Protein AF-A0A081DGF3-F1 (afdb_monomer)

Sequence (161 aa):
MKKILIILTTALIVSCGGKAPSIDELLAQGDEKAIAAKKTELNNQKASIDETLKKIQDYQNEHGDKPINTQVSTMIVKDTLFDHYIELQGSVDTKQNITIMPEMSGLLTQVYVKEGQKVVAGQILAKIDDGGLSQQIQQMQVQEQLAKTTFERQKRLWDQT

Solvent-accessible surface area (backbone atoms only — not comparable to full-atom values): 11072 Å² total; per-residue (Å²): 131,90,77,89,83,81,90,79,89,79,88,80,90,79,88,79,84,78,83,75,78,50,71,74,58,47,65,74,69,70,49,66,67,63,52,53,52,50,52,51,52,52,50,53,50,48,53,56,49,53,54,49,52,48,55,50,49,54,50,40,69,76,74,42,82,72,80,77,82,75,88,77,89,84,80,86,87,74,95,68,93,79,86,86,82,82,93,78,91,81,85,90,77,76,95,73,86,82,86,89,72,75,96,65,93,54,54,79,71,48,72,74,65,61,92,92,62,89,81,61,94,90,60,79,52,62,44,60,42,65,85,59,50,68,60,52,52,52,53,50,51,53,51,50,52,52,50,49,54,50,49,56,52,52,49,58,57,55,78,74,110

pLDDT: mean 79.79, std 17.1, range [38.22, 97.75]

Radius of gyration: 60.21 Å; Cα contacts (8 Å, |Δi|>4): 39; chains: 1; bounding box: 150×64×115 Å

Nearest PDB structures (foldseek):
  2k7v-assembly1_B  TM=4.836E-01  e=2.065E+00  Escherichia coli K-12

Secondary structure (DSSP, 8-state):
----------------S-PPPPHHHHHHHT-HHHHHHHHHHHHHHHHHHHHHHHHHHHHHHHHSPPPP--------------------------S-------SS---EEEE---TT----TT---EEE--TTHHHHHHHHHHHHHHHHHHHHHHHHHHTT-

Foldseek 3Di:
DDDDDDDDDDDDPPPDDDDDDDLVRVVVVPDPVSNVVVVVVVVVVVVVVVVVVVVVVVVCVVPNDDPPPPDDDDDDDDDDDDDDDDDDDDDDDDPDDDDDDDPDDFAFDFAPDDPPDDDDPPDDGTDGDPPCVVVVVVVVVVVVVVVVVVVVVVVVVVVVD

Structure (mmCIF, N/CA/C/O backbone):
data_AF-A0A081DGF3-F1
#
_entry.id   AF-A0A081DGF3-F1
#
loop_
_atom_site.group_PDB
_atom_site.id
_atom_site.type_symbol
_atom_site.label_atom_id
_atom_site.label_alt_id
_atom_site.label_comp_id
_atom_site.label_asym_id
_atom_site.label_entity_id
_atom_site.label_seq_id
_atom_site.pdbx_PDB_ins_code
_atom_site.Cartn_x
_atom_site.Cartn_y
_atom_site.Cartn_z
_atom_site.occupancy
_atom_site.B_iso_or_equiv
_atom_site.auth_seq_id
_atom_site.auth_comp_id
_atom_site.auth_asym_id
_atom_site.auth_atom_id
_atom_site.pdbx_PDB_model_num
ATOM 1 N N . MET A 1 1 ? 106.893 24.696 -69.436 1.00 38.59 1 MET A N 1
ATOM 2 C CA . MET A 1 1 ? 105.998 24.888 -70.599 1.00 38.59 1 MET A CA 1
ATOM 3 C C . MET A 1 1 ? 104.597 25.134 -70.058 1.00 38.59 1 MET A C 1
ATOM 5 O O . MET A 1 1 ? 104.248 24.530 -69.052 1.00 38.59 1 MET A O 1
ATOM 9 N N . LYS A 1 2 ? 103.942 26.190 -70.551 1.00 38.38 2 LYS A N 1
ATOM 10 C CA . LYS A 1 2 ? 103.022 27.050 -69.784 1.00 38.38 2 LYS A CA 1
ATOM 11 C C . LYS A 1 2 ? 101.769 26.324 -69.275 1.00 38.38 2 LYS A C 1
ATOM 13 O O . LYS A 1 2 ? 101.153 25.542 -69.984 1.00 38.38 2 LYS A O 1
ATOM 18 N N . LYS A 1 3 ? 101.461 26.617 -68.010 1.00 40.41 3 LYS A N 1
ATOM 19 C CA . LYS A 1 3 ? 100.417 26.035 -67.171 1.00 40.41 3 LYS A CA 1
ATOM 20 C C . LYS A 1 3 ? 99.027 26.541 -67.562 1.00 40.41 3 LYS A C 1
ATOM 22 O O . LYS A 1 3 ? 98.840 27.728 -67.811 1.00 40.41 3 LYS A O 1
ATOM 27 N N . ILE A 1 4 ? 98.090 25.600 -67.527 1.00 46.28 4 ILE A N 1
ATOM 28 C CA . ILE A 1 4 ? 96.649 25.763 -67.330 1.00 46.28 4 ILE A CA 1
ATOM 29 C C . ILE A 1 4 ? 96.369 26.797 -66.232 1.00 46.28 4 ILE A C 1
ATOM 31 O O . ILE A 1 4 ? 96.948 26.720 -65.147 1.00 46.28 4 ILE A O 1
ATOM 35 N N . LEU A 1 5 ? 95.476 27.743 -66.526 1.00 43.12 5 LEU A N 1
ATOM 36 C CA . LEU A 1 5 ? 94.979 28.741 -65.584 1.00 43.12 5 LEU A CA 1
ATOM 37 C C . LEU A 1 5 ? 93.45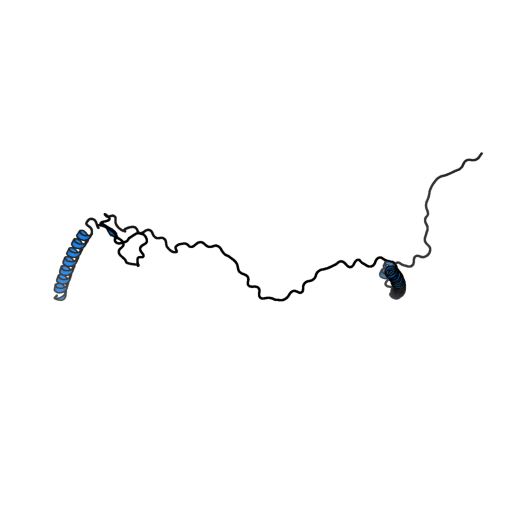2 28.618 -65.536 1.00 43.12 5 LEU A C 1
ATOM 39 O O . LEU A 1 5 ? 92.751 28.954 -66.486 1.00 43.12 5 LEU A O 1
ATOM 43 N N . ILE A 1 6 ? 92.980 28.035 -64.438 1.00 45.31 6 ILE A N 1
ATOM 44 C CA . ILE A 1 6 ? 91.581 27.955 -64.012 1.00 45.31 6 ILE A CA 1
ATOM 45 C C . ILE A 1 6 ? 91.345 29.134 -63.042 1.00 45.31 6 ILE A C 1
ATOM 47 O O . ILE A 1 6 ? 92.287 29.562 -62.372 1.00 45.31 6 ILE A O 1
ATOM 51 N N . ILE A 1 7 ? 90.065 29.496 -62.862 1.00 41.53 7 ILE A N 1
ATOM 52 C CA . ILE A 1 7 ? 89.458 30.207 -61.712 1.00 41.53 7 ILE A CA 1
ATOM 53 C C . ILE A 1 7 ? 89.522 31.752 -61.887 1.00 41.53 7 ILE A C 1
ATOM 55 O O . ILE A 1 7 ? 90.562 32.267 -62.263 1.00 41.53 7 ILE A O 1
ATOM 59 N N . LEU A 1 8 ? 88.496 32.600 -61.702 1.00 38.44 8 LEU A N 1
ATOM 60 C CA . LEU A 1 8 ? 87.334 32.637 -60.801 1.00 38.44 8 LEU A CA 1
ATOM 61 C C . LEU A 1 8 ? 86.430 33.826 -61.235 1.00 38.44 8 LEU A C 1
ATOM 63 O O . LEU A 1 8 ? 86.979 34.856 -61.606 1.00 38.44 8 LEU A O 1
ATOM 67 N N . THR A 1 9 ? 85.096 33.698 -61.119 1.00 38.22 9 THR A N 1
ATOM 68 C CA . THR A 1 9 ? 84.093 34.765 -60.813 1.00 38.22 9 THR A CA 1
ATOM 69 C C . THR A 1 9 ? 84.147 36.090 -61.604 1.00 38.22 9 THR A C 1
ATOM 71 O O . THR A 1 9 ? 85.120 36.828 -61.557 1.00 38.22 9 THR A O 1
ATOM 74 N N . THR A 1 10 ? 83.072 36.584 -62.224 1.00 40.97 10 THR A N 1
ATOM 75 C CA . THR A 1 10 ? 81.910 37.183 -61.536 1.00 40.97 10 THR A CA 1
ATOM 76 C C . THR A 1 10 ? 80.851 37.568 -62.586 1.00 40.97 10 THR A C 1
ATOM 78 O O . THR A 1 10 ? 81.204 38.036 -63.661 1.00 40.97 10 THR A O 1
ATOM 81 N N . ALA A 1 11 ? 79.579 37.346 -62.244 1.00 42.38 11 ALA A N 1
ATOM 82 C CA . ALA A 1 11 ? 78.340 37.965 -62.733 1.00 42.38 11 ALA A CA 1
ATOM 83 C C . ALA A 1 11 ? 78.357 38.815 -64.025 1.00 42.38 11 ALA A C 1
ATOM 85 O O . ALA A 1 11 ? 78.939 39.889 -64.062 1.00 42.38 11 ALA A O 1
ATOM 86 N N . LEU A 1 12 ? 77.518 38.443 -64.995 1.00 38.97 12 LEU A N 1
ATOM 87 C CA . LEU A 1 12 ? 76.253 39.154 -65.227 1.00 38.97 12 LEU A CA 1
ATOM 88 C C . LEU A 1 12 ? 75.355 38.280 -66.112 1.00 38.97 12 LEU A C 1
ATOM 90 O O . LEU A 1 12 ? 75.564 38.127 -67.313 1.00 38.97 12 LEU A O 1
ATOM 94 N N . ILE A 1 13 ? 74.340 37.688 -65.489 1.00 44.91 13 ILE A N 1
ATOM 95 C CA . ILE A 1 13 ? 73.197 37.117 -66.191 1.00 44.91 13 ILE A CA 1
ATOM 96 C C . ILE A 1 13 ? 72.365 38.318 -66.649 1.00 44.91 13 ILE A C 1
ATOM 98 O O . ILE A 1 13 ? 71.625 38.894 -65.858 1.00 44.91 13 ILE A O 1
ATOM 102 N N . VAL A 1 14 ? 72.494 38.709 -67.915 1.00 46.75 14 VAL A N 1
ATOM 103 C CA . VAL A 1 14 ? 71.489 39.536 -68.599 1.00 46.75 14 VAL A CA 1
ATOM 104 C C . VAL A 1 14 ? 70.852 38.665 -69.669 1.00 46.75 14 VAL A C 1
ATOM 106 O O . VAL A 1 14 ? 71.134 38.763 -70.856 1.00 46.75 14 VAL A O 1
ATOM 109 N N . SER A 1 15 ? 69.990 37.762 -69.208 1.00 42.06 15 SER A N 1
ATOM 110 C CA . SER A 1 15 ? 68.906 37.233 -70.026 1.00 42.06 15 SER A CA 1
ATOM 111 C C . SER A 1 15 ? 67.745 38.218 -69.916 1.00 42.06 15 SER A C 1
ATOM 113 O O . SER A 1 15 ? 66.933 38.131 -68.994 1.00 42.06 15 SER A O 1
ATOM 115 N N . CYS A 1 16 ? 67.677 39.175 -70.837 1.00 45.06 16 CYS A N 1
ATOM 116 C CA . CYS A 1 16 ? 66.473 39.964 -71.067 1.00 45.06 16 CYS A CA 1
ATOM 117 C C . CYS A 1 16 ? 66.366 40.269 -72.562 1.00 45.06 16 CYS A C 1
ATOM 119 O O . CYS A 1 16 ? 67.122 41.071 -73.098 1.00 45.06 16 CYS A O 1
ATOM 121 N N . GLY A 1 17 ? 65.437 39.593 -73.231 1.00 38.72 17 GLY A N 1
ATOM 122 C CA . GLY A 1 17 ? 65.077 39.845 -74.620 1.00 38.72 17 GLY A CA 1
ATOM 123 C C . GLY A 1 17 ? 63.568 39.718 -74.768 1.00 38.72 17 GLY A C 1
ATOM 124 O O . GLY A 1 17 ? 63.090 38.691 -75.228 1.00 38.72 17 GLY A O 1
ATOM 125 N N . GLY A 1 18 ? 62.841 40.738 -74.299 1.00 44.94 18 GLY A N 1
ATOM 126 C CA . GLY A 1 18 ? 61.406 40.931 -74.541 1.00 44.94 18 GLY A CA 1
ATOM 127 C C . GLY A 1 18 ? 60.472 40.012 -73.751 1.00 44.94 18 GLY A C 1
ATOM 128 O O . GLY A 1 18 ? 59.834 39.137 -74.327 1.00 44.94 18 GLY A O 1
ATOM 129 N N . LYS A 1 19 ? 60.335 40.231 -72.435 1.00 45.56 19 LYS A N 1
ATOM 130 C CA . LYS A 1 19 ? 59.202 39.664 -71.687 1.00 45.56 19 LYS A CA 1
ATOM 131 C C . LYS A 1 19 ? 57.921 40.368 -72.140 1.00 45.56 19 LYS A C 1
ATOM 133 O O . LYS A 1 19 ? 57.784 41.572 -71.947 1.00 45.56 19 LYS A O 1
ATOM 138 N N . ALA A 1 20 ? 57.005 39.613 -72.745 1.00 53.06 20 ALA A N 1
ATOM 139 C CA . ALA A 1 20 ? 55.611 40.022 -72.859 1.00 53.06 20 ALA A CA 1
ATOM 140 C C . ALA A 1 20 ? 55.068 40.289 -71.441 1.00 53.06 20 ALA A C 1
ATOM 142 O O . ALA A 1 20 ? 55.396 39.511 -70.537 1.00 53.06 20 ALA A O 1
ATOM 143 N N . PRO A 1 21 ? 54.294 41.366 -71.232 1.00 58.28 21 PRO A N 1
ATOM 144 C CA . PRO A 1 21 ? 53.848 41.762 -69.901 1.00 58.28 21 PRO A CA 1
ATOM 145 C C . PRO A 1 21 ? 53.050 40.621 -69.261 1.00 58.28 21 PRO A C 1
ATOM 147 O O . PRO A 1 21 ? 52.224 39.973 -69.920 1.00 58.28 21 PRO A O 1
ATOM 150 N N . SER A 1 22 ? 53.346 40.321 -67.996 1.00 62.06 22 SER A N 1
ATOM 151 C CA . SER A 1 22 ? 52.596 39.312 -67.248 1.00 62.06 22 SER A CA 1
ATOM 152 C C . SER A 1 22 ? 51.154 39.796 -67.053 1.0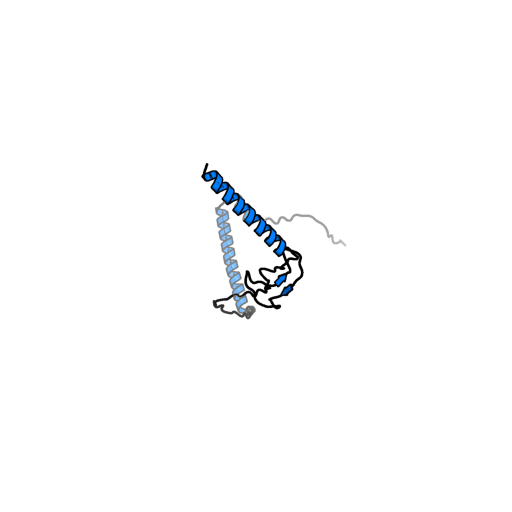0 62.06 22 SER A C 1
ATOM 154 O O . SER A 1 22 ? 50.878 40.995 -67.066 1.00 62.06 22 SER A O 1
ATOM 156 N N . ILE A 1 23 ? 50.203 38.867 -66.897 1.00 60.56 23 ILE A N 1
ATOM 157 C CA . ILE A 1 23 ? 48.783 39.213 -66.692 1.00 60.56 23 ILE A CA 1
ATOM 158 C C . ILE A 1 23 ? 48.629 40.172 -65.497 1.00 60.56 23 ILE A C 1
ATOM 160 O O . ILE A 1 23 ? 47.817 41.091 -65.556 1.00 60.56 23 ILE A O 1
ATOM 164 N N . ASP A 1 24 ? 49.472 40.014 -64.475 1.00 65.62 24 ASP A N 1
ATOM 165 C CA . ASP A 1 24 ? 49.501 40.859 -63.280 1.00 65.62 24 ASP A CA 1
ATOM 166 C C . ASP A 1 24 ? 49.947 42.309 -63.573 1.00 65.62 24 ASP A C 1
ATOM 168 O O . ASP A 1 24 ? 49.441 43.241 -62.950 1.00 65.62 24 ASP A O 1
ATOM 172 N N . GLU A 1 25 ? 50.825 42.533 -64.561 1.00 62.44 25 GLU A N 1
ATOM 173 C CA . GLU A 1 25 ? 51.231 43.876 -65.020 1.00 62.44 25 GLU A CA 1
ATOM 174 C C . GLU A 1 25 ? 50.169 44.522 -65.930 1.00 62.44 25 GLU A C 1
ATOM 176 O O . GLU A 1 25 ? 49.902 45.720 -65.821 1.00 62.44 25 GLU A O 1
ATOM 181 N N . LEU A 1 26 ? 49.506 43.730 -66.785 1.00 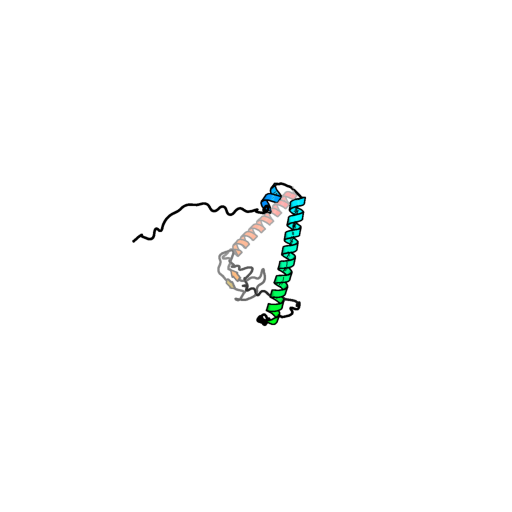60.72 26 LEU A N 1
ATOM 182 C CA . LEU A 1 26 ? 48.436 44.205 -67.677 1.00 60.72 26 LEU A CA 1
ATOM 183 C C . LEU A 1 26 ? 47.154 44.591 -66.923 1.00 60.72 26 LEU A C 1
ATOM 185 O O . LEU A 1 26 ? 46.473 45.540 -67.312 1.00 60.72 26 LEU A O 1
ATOM 189 N N . LEU A 1 27 ? 46.834 43.886 -65.835 1.00 60.06 27 LEU A N 1
ATOM 190 C CA . LEU A 1 27 ? 45.686 44.194 -64.976 1.00 60.06 27 LEU A CA 1
ATOM 191 C C . LEU A 1 27 ? 45.901 45.465 -64.135 1.00 60.06 27 LEU A C 1
ATOM 193 O O . LEU A 1 27 ? 44.929 46.153 -63.831 1.00 60.06 27 LEU A O 1
ATOM 197 N N . ALA A 1 28 ? 47.150 45.813 -63.802 1.00 65.81 28 ALA A N 1
ATOM 198 C CA . ALA A 1 28 ? 47.487 47.021 -63.041 1.00 65.81 28 ALA A CA 1
ATOM 199 C C . ALA A 1 28 ? 47.479 48.313 -63.888 1.00 65.81 28 ALA A C 1
ATOM 201 O O . ALA A 1 28 ? 47.245 49.394 -63.350 1.00 65.81 28 ALA A O 1
ATOM 202 N N . GLN A 1 29 ? 47.716 48.215 -65.204 1.00 63.72 29 GLN A N 1
ATOM 203 C CA . GLN A 1 29 ? 47.721 49.356 -66.136 1.00 63.72 29 GLN A CA 1
ATOM 204 C C . GLN A 1 29 ? 46.337 49.722 -66.704 1.00 63.72 29 GLN A C 1
ATOM 206 O O . GLN A 1 29 ? 46.182 50.813 -67.248 1.00 63.72 29 GLN A O 1
ATOM 211 N N . GLY A 1 30 ? 45.332 48.849 -66.572 1.00 60.94 30 GLY A N 1
ATOM 212 C CA . GLY A 1 30 ? 43.947 49.143 -66.965 1.00 60.94 30 GLY A CA 1
ATOM 213 C C . GLY A 1 30 ? 43.697 49.273 -68.476 1.00 60.94 30 GLY A C 1
ATOM 214 O O . GLY A 1 30 ? 42.707 49.884 -68.870 1.00 60.94 30 GLY A O 1
ATOM 215 N N . ASP A 1 31 ? 44.564 48.716 -69.331 1.00 67.50 31 ASP A N 1
ATOM 216 C CA . ASP A 1 31 ? 44.382 48.740 -70.790 1.00 67.50 31 ASP A CA 1
ATOM 217 C C . ASP A 1 31 ? 43.566 47.520 -71.271 1.00 67.50 31 ASP A C 1
ATOM 219 O O . ASP A 1 31 ? 44.081 46.412 -71.464 1.00 67.50 31 ASP A O 1
ATOM 223 N N . GLU A 1 32 ? 42.257 47.717 -71.461 1.00 70.06 32 GLU A N 1
ATOM 224 C CA . GLU A 1 32 ? 41.297 46.662 -71.824 1.00 70.06 32 GLU A CA 1
ATOM 225 C C . GLU A 1 32 ? 41.638 45.932 -73.136 1.00 70.06 32 GLU A C 1
ATOM 227 O O . GLU A 1 32 ? 41.340 44.739 -73.283 1.00 70.06 32 GLU A O 1
ATOM 232 N N . LYS A 1 33 ? 42.291 46.606 -74.095 1.00 74.31 33 LYS A N 1
ATOM 233 C CA . LYS A 1 33 ? 42.613 46.004 -75.402 1.00 74.31 33 LYS A CA 1
ATOM 234 C C . LYS A 1 33 ? 43.737 44.976 -75.297 1.00 74.31 33 LYS A C 1
ATOM 236 O O . LYS A 1 33 ? 43.657 43.917 -75.925 1.00 74.31 33 LYS A O 1
ATOM 241 N N . ALA A 1 34 ? 44.752 45.252 -74.481 1.00 72.44 34 ALA A N 1
ATOM 242 C CA . ALA A 1 34 ? 45.862 44.330 -74.253 1.00 72.44 34 ALA A CA 1
ATOM 243 C C . ALA A 1 34 ? 45.407 43.071 -73.487 1.00 72.44 34 ALA A C 1
ATOM 245 O O . ALA A 1 34 ? 45.815 41.954 -73.820 1.00 72.44 34 ALA A O 1
ATOM 246 N N . ILE A 1 35 ? 44.487 43.227 -72.528 1.00 73.69 35 ILE A N 1
ATOM 247 C CA . ILE A 1 35 ? 43.898 42.114 -71.765 1.00 73.69 35 ILE A CA 1
ATOM 248 C C . ILE A 1 35 ? 43.036 41.222 -72.670 1.00 73.69 35 ILE A C 1
ATOM 250 O O . ILE A 1 35 ? 43.143 39.994 -72.611 1.00 73.69 35 ILE A O 1
ATOM 254 N N . ALA A 1 36 ? 42.212 41.808 -73.545 1.00 77.62 36 ALA A N 1
ATOM 255 C CA . ALA A 1 36 ? 41.390 41.047 -74.487 1.00 77.62 36 ALA A CA 1
ATOM 256 C C . ALA A 1 36 ? 42.240 40.240 -75.490 1.00 77.62 36 ALA A C 1
ATOM 258 O O . ALA A 1 36 ? 41.931 39.075 -75.771 1.00 77.62 36 ALA A O 1
ATOM 259 N N . ALA A 1 37 ? 43.342 40.821 -75.979 1.00 80.94 37 ALA A N 1
ATOM 260 C CA . ALA A 1 37 ? 44.292 40.126 -76.846 1.00 80.94 37 ALA A CA 1
ATOM 261 C C . ALA A 1 37 ? 44.953 38.940 -76.120 1.00 80.94 37 ALA A C 1
ATOM 263 O O . ALA A 1 37 ? 44.952 37.824 -76.646 1.00 80.94 37 ALA A O 1
ATOM 264 N N . LYS A 1 38 ? 45.419 39.137 -74.876 1.00 80.62 38 LYS A N 1
ATOM 265 C CA . LYS A 1 38 ? 46.044 38.063 -74.088 1.00 80.62 38 LYS A CA 1
ATOM 266 C C . LYS A 1 38 ? 45.056 36.968 -73.683 1.00 80.62 38 LYS A C 1
ATOM 268 O O . LYS A 1 38 ? 45.394 35.789 -73.739 1.00 80.62 38 LYS A O 1
ATOM 273 N N . LYS A 1 39 ? 43.812 37.325 -73.348 1.00 82.19 39 LYS A N 1
ATOM 274 C CA . LYS A 1 39 ? 42.722 36.365 -73.094 1.00 82.19 39 LYS A CA 1
ATOM 275 C C . LYS A 1 39 ? 42.449 35.490 -74.318 1.00 82.19 39 LYS A C 1
ATOM 277 O O . LYS A 1 39 ? 42.262 34.285 -74.177 1.00 82.19 39 LYS A O 1
ATOM 282 N N . THR A 1 40 ? 42.440 36.085 -75.508 1.00 83.44 40 THR A N 1
ATOM 283 C CA . THR A 1 40 ? 42.237 35.348 -76.764 1.00 83.44 40 THR A CA 1
ATOM 284 C C . THR A 1 40 ? 43.405 34.400 -77.037 1.00 83.44 40 THR A C 1
ATOM 286 O O . THR A 1 40 ? 43.182 33.238 -77.368 1.00 83.44 40 THR A O 1
ATOM 289 N N . GLU A 1 41 ? 44.643 34.845 -76.809 1.00 85.50 41 GLU A N 1
ATOM 290 C CA . GLU A 1 41 ? 45.839 34.000 -76.917 1.00 85.50 41 GLU A CA 1
ATOM 291 C C . GLU A 1 41 ? 45.792 32.804 -75.948 1.00 85.50 41 GLU A C 1
ATOM 293 O O . GLU A 1 41 ? 46.011 31.668 -76.362 1.00 85.50 41 GLU A O 1
ATOM 298 N N . LEU A 1 42 ? 45.437 33.033 -74.679 1.00 83.06 42 LEU A N 1
ATOM 299 C CA . LEU A 1 42 ? 45.327 31.974 -73.669 1.00 83.06 42 LEU A CA 1
ATOM 300 C C . LEU A 1 42 ? 44.180 31.002 -73.956 1.00 83.06 42 LEU A C 1
ATOM 302 O O . LEU A 1 42 ? 44.324 29.806 -73.721 1.00 83.06 42 LEU A O 1
ATOM 306 N N . ASN A 1 43 ? 43.061 31.485 -74.498 1.00 86.31 43 ASN A N 1
ATOM 307 C CA . ASN A 1 43 ? 41.971 30.615 -74.937 1.00 86.31 43 ASN A CA 1
ATOM 308 C C . ASN A 1 43 ? 42.394 29.734 -76.118 1.00 86.31 43 ASN A C 1
ATOM 310 O O . ASN A 1 43 ? 42.066 28.550 -76.134 1.00 86.31 43 ASN A O 1
ATOM 314 N N . ASN A 1 44 ? 43.164 30.274 -77.065 1.00 88.31 44 ASN A N 1
ATOM 315 C CA . ASN A 1 44 ? 43.712 29.488 -78.172 1.00 88.31 44 ASN A CA 1
ATOM 316 C C . ASN A 1 44 ? 44.723 28.443 -77.669 1.00 88.31 44 ASN A C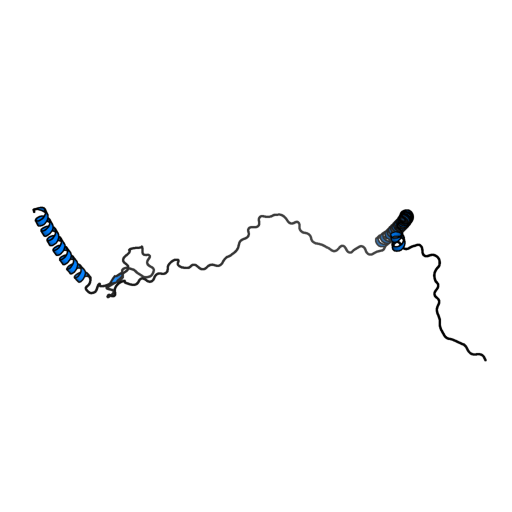 1
ATOM 318 O O . ASN A 1 44 ? 44.687 27.292 -78.103 1.00 88.31 44 ASN A O 1
ATOM 322 N N . GLN A 1 45 ? 45.578 28.808 -76.706 1.00 87.69 45 GLN A N 1
ATOM 323 C CA . GLN A 1 45 ? 46.484 27.859 -76.051 1.00 87.69 45 GLN A CA 1
ATOM 324 C C . GLN A 1 45 ? 45.707 26.767 -75.310 1.00 87.69 45 GLN A C 1
ATOM 326 O O . GLN A 1 45 ? 46.015 25.589 -75.477 1.00 87.69 45 GLN A O 1
ATOM 331 N N . LYS A 1 46 ? 44.654 27.127 -74.569 1.00 88.44 46 LYS A N 1
ATOM 332 C CA . LYS A 1 46 ? 43.774 26.168 -73.895 1.00 88.44 46 LYS A CA 1
ATOM 333 C C . LYS A 1 46 ? 43.136 25.192 -74.885 1.00 88.44 46 LYS A C 1
ATOM 335 O O . LYS A 1 46 ? 43.216 23.993 -74.658 1.00 88.44 46 LYS A O 1
ATOM 340 N N . ALA A 1 47 ? 42.601 25.684 -76.002 1.00 88.44 47 ALA A N 1
ATOM 341 C CA . ALA A 1 47 ? 42.032 24.827 -77.041 1.00 88.44 47 ALA A CA 1
ATOM 342 C C . ALA A 1 47 ? 43.067 23.827 -77.594 1.00 88.44 47 ALA A C 1
ATOM 344 O O . ALA A 1 47 ? 42.768 22.645 -77.738 1.00 88.44 47 ALA A O 1
ATOM 345 N N . SER A 1 48 ? 44.310 24.269 -77.824 1.00 85.31 48 SER A N 1
ATOM 346 C CA . SER A 1 48 ? 45.387 23.381 -78.292 1.00 85.31 48 SER A CA 1
ATOM 347 C C . SER A 1 48 ? 45.825 22.345 -77.243 1.00 85.31 48 SER A C 1
ATOM 349 O O . SER A 1 48 ? 46.157 21.206 -77.582 1.00 85.31 48 SER A O 1
ATOM 351 N N . ILE A 1 49 ? 45.795 22.717 -75.959 1.00 87.69 49 ILE A N 1
ATOM 352 C CA . ILE A 1 49 ? 46.094 21.817 -74.840 1.00 87.69 49 ILE A CA 1
ATOM 353 C C . ILE A 1 49 ? 44.978 20.780 -74.704 1.00 87.69 49 ILE A C 1
ATOM 355 O O . ILE A 1 49 ? 45.281 19.599 -74.571 1.00 87.69 49 ILE A O 1
ATOM 359 N N . ASP A 1 50 ? 43.713 21.190 -74.812 1.00 91.12 50 ASP A N 1
ATOM 360 C CA . ASP A 1 50 ? 42.558 20.291 -74.751 1.00 91.12 50 ASP A CA 1
ATOM 361 C C . ASP A 1 50 ? 42.574 19.281 -75.914 1.00 91.12 50 ASP A C 1
ATOM 363 O O . ASP A 1 50 ? 42.349 18.088 -75.700 1.00 91.12 50 ASP A O 1
ATOM 367 N N . GLU A 1 51 ? 42.934 19.707 -77.132 1.00 92.19 51 GLU A N 1
ATOM 368 C CA . GLU A 1 51 ? 43.147 18.782 -78.256 1.00 92.19 51 GLU A CA 1
ATOM 369 C C . GLU A 1 51 ? 44.290 17.791 -77.997 1.00 92.19 51 GLU A C 1
ATOM 371 O O . GLU A 1 51 ? 44.200 16.615 -78.360 1.00 92.19 51 GLU A O 1
ATOM 376 N N . THR A 1 52 ? 45.369 18.249 -77.360 1.00 88.75 52 THR A N 1
ATOM 377 C CA . THR A 1 52 ? 46.514 17.395 -77.017 1.00 88.75 52 THR A CA 1
ATOM 378 C C . THR A 1 52 ? 46.145 16.392 -75.924 1.00 88.75 52 THR A C 1
ATOM 380 O O . THR A 1 52 ? 46.472 15.212 -76.042 1.00 88.75 52 THR A O 1
ATOM 383 N N . LEU A 1 53 ? 45.404 16.823 -74.900 1.00 87.12 53 LEU A N 1
ATOM 384 C CA . LEU A 1 53 ? 44.874 15.951 -73.851 1.00 87.12 53 LEU A CA 1
ATOM 385 C C . LEU A 1 53 ? 43.928 14.901 -74.424 1.00 87.12 53 LEU A C 1
ATOM 387 O O . LEU A 1 53 ? 44.015 13.740 -74.030 1.00 87.12 53 LEU A O 1
ATOM 391 N N . LYS A 1 54 ? 43.089 15.275 -75.395 1.00 90.50 54 LYS A N 1
ATOM 392 C CA . LYS A 1 54 ? 42.207 14.330 -76.080 1.00 90.50 54 LYS A CA 1
ATOM 393 C C . LYS A 1 54 ? 42.998 13.253 -76.826 1.00 90.50 54 LYS A C 1
ATOM 395 O O . LYS A 1 54 ? 42.715 12.077 -76.651 1.00 90.50 54 LYS A O 1
ATOM 400 N N . LYS A 1 55 ? 44.051 13.621 -77.567 1.00 88.5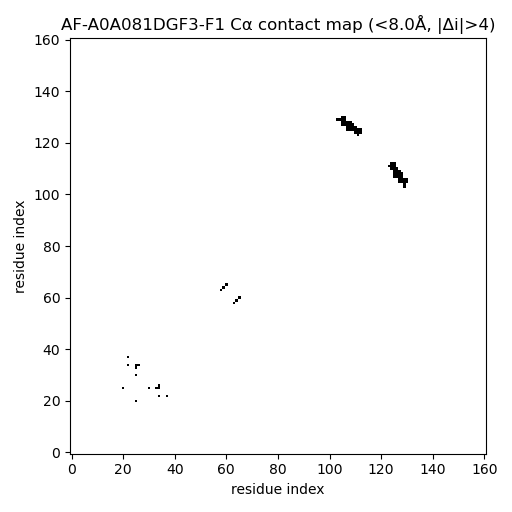6 55 LYS A N 1
ATOM 401 C CA . LYS A 1 55 ? 44.939 12.643 -78.231 1.00 88.56 55 LYS A CA 1
ATOM 402 C C . LYS A 1 55 ? 45.622 11.701 -77.236 1.00 88.56 55 LYS A C 1
ATOM 404 O O . LYS A 1 55 ? 45.771 10.517 -77.523 1.00 88.56 55 LYS A O 1
ATOM 409 N N . ILE A 1 56 ? 46.030 12.217 -76.074 1.00 84.94 56 ILE A N 1
ATOM 410 C CA . ILE A 1 56 ? 46.621 11.405 -75.000 1.00 84.94 56 ILE A CA 1
ATOM 411 C C . ILE A 1 56 ? 45.576 10.450 -74.412 1.00 84.94 56 ILE A C 1
ATOM 413 O O . ILE A 1 56 ? 45.881 9.276 -74.233 1.00 84.94 56 ILE A O 1
ATOM 417 N N . GLN A 1 57 ? 44.354 10.922 -74.155 1.00 83.19 57 GLN A N 1
ATOM 418 C CA . GLN A 1 57 ? 43.250 10.092 -73.664 1.00 83.19 57 GLN A CA 1
ATOM 419 C C . GLN A 1 57 ? 42.858 9.009 -74.669 1.00 83.19 57 GLN A C 1
ATOM 421 O O . GLN A 1 57 ? 42.689 7.860 -74.276 1.00 83.19 57 GLN A O 1
ATOM 426 N N . ASP A 1 58 ? 42.767 9.338 -75.956 1.00 83.56 58 ASP A N 1
ATOM 427 C CA . ASP A 1 58 ? 42.462 8.373 -77.014 1.00 83.56 58 ASP A CA 1
ATOM 428 C C . ASP A 1 58 ? 43.563 7.296 -77.096 1.00 83.56 58 ASP A C 1
ATOM 430 O O . ASP A 1 58 ? 43.258 6.104 -77.071 1.00 83.56 58 ASP A O 1
ATOM 434 N N . TYR A 1 59 ? 44.845 7.689 -77.050 1.00 81.69 59 TYR A N 1
ATOM 435 C CA . TYR A 1 59 ? 45.964 6.738 -76.990 1.00 81.69 59 TYR A CA 1
ATOM 436 C C . TYR A 1 59 ? 45.934 5.870 -75.721 1.00 81.69 59 TYR A C 1
ATOM 438 O O . TYR A 1 59 ? 46.162 4.662 -75.790 1.00 81.69 59 TYR A O 1
ATOM 446 N N . GLN A 1 60 ? 45.624 6.457 -74.560 1.00 78.88 60 GLN A N 1
ATOM 447 C CA . GLN A 1 60 ? 45.483 5.734 -73.292 1.00 78.88 60 GLN A CA 1
ATOM 448 C C . GLN A 1 60 ? 44.272 4.794 -73.276 1.00 78.88 60 GLN A C 1
ATOM 450 O O . GLN A 1 60 ? 44.337 3.754 -72.635 1.00 78.88 60 GLN A O 1
ATOM 455 N N . ASN A 1 61 ? 43.189 5.101 -73.986 1.00 70.88 61 ASN A N 1
ATOM 456 C CA . ASN A 1 61 ? 42.043 4.199 -74.109 1.00 70.88 61 ASN A CA 1
ATOM 457 C C . ASN A 1 61 ? 42.349 2.996 -75.019 1.00 70.88 61 ASN A C 1
ATOM 459 O O . ASN A 1 61 ? 41.792 1.917 -74.811 1.00 70.88 61 ASN A O 1
ATOM 463 N N . GLU A 1 62 ? 43.228 3.170 -76.011 1.00 72.19 62 GLU A N 1
ATOM 464 C CA . GLU A 1 62 ? 43.665 2.097 -76.914 1.00 72.19 62 GLU A CA 1
ATOM 465 C C . GLU A 1 62 ? 44.812 1.241 -76.341 1.00 72.19 62 GLU A C 1
ATOM 467 O O . GLU A 1 62 ? 44.861 0.043 -76.619 1.00 72.19 62 GLU A O 1
ATOM 472 N N . HIS A 1 63 ? 45.715 1.824 -75.538 1.00 70.19 63 HIS A N 1
ATOM 473 C CA . HIS A 1 63 ? 46.950 1.171 -75.059 1.00 70.19 63 HIS A CA 1
ATOM 474 C C . HIS A 1 63 ? 47.102 1.102 -73.530 1.00 70.19 63 HIS A C 1
ATOM 476 O O . HIS A 1 63 ? 48.045 0.484 -73.037 1.00 70.19 63 HIS A O 1
ATOM 482 N N . GLY A 1 64 ? 46.232 1.761 -72.768 1.00 62.62 64 GLY A N 1
ATOM 483 C CA . GLY A 1 64 ? 46.243 1.743 -71.308 1.00 62.62 64 GLY A CA 1
ATOM 484 C C . GLY A 1 64 ? 45.399 0.605 -70.742 1.00 62.62 64 GLY A C 1
ATOM 485 O O . GLY A 1 64 ? 44.404 0.185 -71.334 1.00 62.62 64 GLY A O 1
ATOM 486 N N . ASP A 1 65 ? 45.787 0.115 -69.565 1.00 64.12 65 ASP A N 1
ATOM 487 C CA . ASP A 1 65 ? 44.977 -0.829 -68.800 1.00 64.12 65 ASP A CA 1
ATOM 488 C C . ASP A 1 65 ? 43.598 -0.214 -68.525 1.00 64.12 65 ASP A C 1
ATOM 490 O O . ASP A 1 65 ? 43.477 0.818 -67.858 1.00 64.12 65 ASP A O 1
ATOM 494 N N . LYS A 1 66 ? 42.541 -0.850 -69.050 1.00 63.47 66 LYS A N 1
ATOM 495 C CA . LYS A 1 66 ? 41.150 -0.489 -68.742 1.00 63.47 66 LYS A CA 1
ATOM 496 C C . LYS A 1 66 ? 40.982 -0.414 -67.219 1.00 63.47 66 LYS A C 1
ATOM 498 O O . LYS A 1 66 ? 41.449 -1.326 -66.532 1.00 63.47 66 LYS A O 1
ATOM 503 N N . PRO A 1 67 ? 40.290 0.609 -66.679 1.00 62.19 67 PRO A N 1
ATOM 504 C CA . PRO A 1 67 ? 40.048 0.688 -65.246 1.00 62.19 67 PRO A CA 1
ATOM 505 C C . PRO A 1 67 ? 39.378 -0.609 -64.784 1.00 62.19 67 PRO A C 1
ATOM 507 O O . PRO A 1 67 ? 38.367 -1.035 -65.343 1.00 62.19 67 PRO A O 1
ATOM 510 N N . ILE A 1 68 ? 39.998 -1.263 -63.802 1.00 64.00 68 ILE A N 1
ATOM 511 C CA . ILE A 1 68 ? 39.521 -2.510 -63.208 1.00 64.00 68 ILE A CA 1
ATOM 512 C C . ILE A 1 68 ? 38.083 -2.264 -62.743 1.00 64.00 68 ILE A C 1
ATOM 514 O O . ILE A 1 68 ? 37.839 -1.396 -61.907 1.00 64.00 68 ILE A O 1
ATOM 518 N N . ASN A 1 69 ? 37.125 -2.999 -63.310 1.00 65.75 69 ASN A N 1
ATOM 519 C CA . ASN A 1 69 ? 35.727 -2.930 -62.898 1.00 65.75 69 ASN A CA 1
ATOM 520 C C . ASN A 1 69 ? 35.617 -3.475 -61.468 1.00 65.75 69 ASN A C 1
ATOM 522 O O . ASN A 1 69 ? 35.461 -4.681 -61.269 1.00 65.75 69 ASN A O 1
ATOM 526 N N . THR A 1 70 ? 35.746 -2.605 -60.467 1.00 71.75 70 THR A N 1
ATOM 527 C CA . THR A 1 70 ? 35.575 -2.976 -59.061 1.00 71.75 70 THR A CA 1
ATOM 528 C C . THR A 1 70 ? 34.151 -3.470 -58.861 1.00 71.75 70 THR A C 1
ATOM 530 O O . THR A 1 70 ? 33.186 -2.736 -59.080 1.00 71.75 70 THR A O 1
ATOM 533 N N . GLN A 1 71 ? 34.013 -4.730 -58.461 1.00 73.94 71 GLN A N 1
ATOM 534 C CA . GLN A 1 71 ? 32.712 -5.324 -58.210 1.00 73.94 71 GLN A CA 1
ATOM 535 C C . GLN A 1 71 ? 32.065 -4.649 -56.998 1.00 73.94 71 GLN A C 1
ATOM 537 O O . GLN A 1 71 ? 32.595 -4.694 -55.890 1.00 73.94 71 GLN A O 1
ATOM 542 N N . VAL A 1 72 ? 30.903 -4.038 -57.217 1.00 81.31 72 VAL A N 1
ATOM 543 C CA . VAL A 1 72 ? 30.086 -3.432 -56.165 1.00 81.31 72 VAL A CA 1
ATOM 544 C C . VAL A 1 72 ? 28.759 -4.169 -56.065 1.00 81.31 72 VAL A C 1
ATOM 546 O O . VAL A 1 72 ? 28.168 -4.550 -57.075 1.00 81.31 72 VAL A O 1
ATOM 549 N N . SER A 1 73 ? 28.301 -4.388 -54.836 1.00 82.88 73 SER A N 1
ATOM 550 C CA . SER A 1 73 ? 26.993 -4.974 -54.554 1.00 82.88 73 SER A CA 1
ATOM 551 C C . SER A 1 73 ? 26.046 -3.863 -54.125 1.00 82.88 73 SER A C 1
ATOM 553 O O . SER A 1 73 ? 26.373 -3.083 -53.229 1.00 82.88 73 SER A O 1
ATOM 555 N N . THR A 1 74 ? 24.891 -3.772 -54.774 1.00 87.12 74 THR A N 1
ATOM 556 C CA . THR A 1 74 ? 23.844 -2.807 -54.436 1.00 87.12 74 THR A CA 1
ATOM 557 C C . THR A 1 74 ? 22.580 -3.550 -54.028 1.00 87.12 74 THR A C 1
ATOM 559 O O . THR A 1 74 ? 22.299 -4.649 -54.506 1.00 87.12 74 THR A O 1
ATOM 562 N N . MET A 1 75 ? 21.802 -2.947 -53.129 1.00 88.94 75 MET A N 1
ATOM 563 C CA . MET A 1 75 ? 20.469 -3.429 -52.786 1.00 88.94 75 MET A CA 1
ATOM 564 C C . MET A 1 75 ? 19.455 -2.303 -52.947 1.00 88.94 75 MET A C 1
ATOM 566 O O . MET A 1 75 ? 19.730 -1.151 -52.613 1.00 88.94 75 MET A O 1
ATOM 570 N N . ILE A 1 76 ? 18.275 -2.647 -53.455 1.00 86.62 76 ILE A N 1
ATOM 571 C CA . ILE A 1 76 ? 17.157 -1.713 -53.572 1.00 86.62 76 ILE A CA 1
ATOM 572 C C . ILE A 1 76 ? 1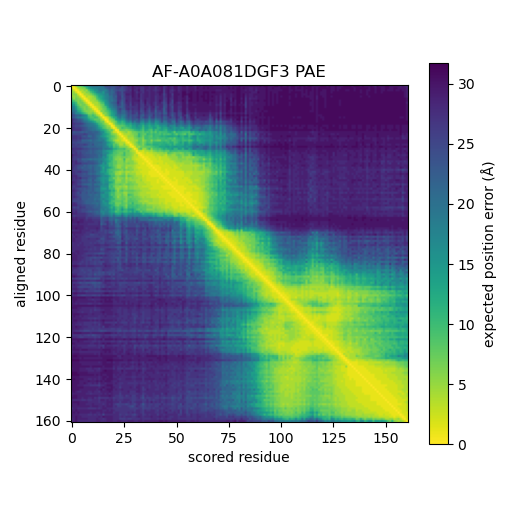6.405 -1.727 -52.240 1.00 86.62 76 ILE A C 1
ATOM 574 O O . ILE A 1 76 ? 15.823 -2.745 -51.865 1.00 86.62 76 ILE A O 1
ATOM 578 N N . VAL A 1 77 ? 16.428 -0.600 -51.530 1.00 89.50 77 VAL A N 1
ATOM 579 C CA . VAL A 1 77 ? 15.677 -0.407 -50.283 1.00 89.50 77 VAL A CA 1
ATOM 580 C C . VAL A 1 77 ? 14.198 -0.215 -50.618 1.00 89.50 77 VAL A C 1
ATOM 582 O O . VAL A 1 77 ? 13.856 0.563 -51.509 1.00 89.50 77 VAL A O 1
ATOM 585 N N . LYS A 1 78 ? 13.320 -0.935 -49.917 1.00 88.69 78 LYS A N 1
ATOM 586 C CA . LYS A 1 78 ? 11.864 -0.770 -49.998 1.00 88.69 78 LYS A CA 1
ATOM 587 C C . LYS A 1 78 ? 11.359 -0.247 -48.664 1.00 88.69 78 LYS A C 1
ATOM 589 O O . LYS A 1 78 ? 11.835 -0.693 -47.626 1.00 88.69 78 LYS A O 1
ATOM 594 N N . ASP A 1 79 ? 10.407 0.676 -48.719 1.00 87.38 79 ASP A N 1
ATOM 595 C CA . ASP A 1 79 ? 9.756 1.195 -47.523 1.00 87.38 79 ASP A CA 1
ATOM 596 C C . ASP A 1 79 ? 8.867 0.115 -46.891 1.00 87.38 79 ASP A C 1
ATOM 598 O O . ASP A 1 79 ? 8.139 -0.601 -47.588 1.00 87.38 79 ASP A O 1
ATOM 602 N N . THR A 1 80 ? 8.964 -0.023 -45.574 1.00 88.44 80 THR A N 1
ATOM 603 C CA . THR A 1 80 ? 8.195 -0.977 -44.776 1.00 88.44 80 THR A CA 1
ATOM 604 C C . THR A 1 80 ? 7.854 -0.335 -43.443 1.00 88.44 80 THR A C 1
ATOM 606 O O . THR A 1 80 ? 8.701 0.328 -42.847 1.00 88.44 80 THR A O 1
ATOM 609 N N . LEU A 1 81 ? 6.644 -0.591 -42.942 1.00 86.75 81 LEU A N 1
ATOM 610 C CA . LEU A 1 81 ? 6.252 -0.203 -41.589 1.00 86.75 81 LEU A CA 1
ATOM 611 C C . LEU A 1 81 ? 7.232 -0.801 -40.573 1.00 86.75 81 LEU A C 1
ATOM 613 O O . LEU A 1 81 ? 7.446 -2.013 -40.539 1.00 86.75 81 LEU A O 1
ATOM 617 N N . PHE A 1 82 ? 7.843 0.076 -39.781 1.00 88.25 82 PHE A N 1
ATOM 618 C CA . PHE A 1 82 ? 8.781 -0.281 -38.729 1.00 88.25 82 PHE A CA 1
ATOM 619 C C . PHE A 1 82 ? 8.136 -0.011 -37.372 1.00 88.25 82 PHE A C 1
ATOM 621 O O . PHE A 1 82 ? 8.040 1.138 -36.938 1.00 88.25 82 PHE A O 1
ATOM 628 N N . ASP A 1 83 ? 7.705 -1.081 -36.708 1.00 87.00 83 ASP A N 1
ATOM 629 C CA . ASP A 1 83 ? 7.190 -1.014 -35.345 1.00 87.00 83 ASP A CA 1
ATOM 630 C C . ASP A 1 83 ? 8.351 -1.140 -34.353 1.00 87.00 83 ASP A C 1
ATOM 632 O O . ASP A 1 83 ? 8.995 -2.186 -34.232 1.00 87.00 83 ASP A O 1
ATOM 636 N N . HIS A 1 84 ? 8.641 -0.046 -33.649 1.00 88.25 84 HIS A N 1
ATOM 637 C CA . HIS A 1 84 ? 9.709 0.010 -32.658 1.00 88.25 84 HIS A CA 1
ATOM 638 C C . HIS A 1 84 ? 9.151 -0.290 -31.265 1.00 88.25 84 HIS A C 1
ATOM 640 O O . HIS A 1 84 ? 8.372 0.490 -30.715 1.00 88.25 84 HIS A O 1
ATOM 646 N N . TYR A 1 85 ? 9.585 -1.403 -30.678 1.00 88.25 85 TYR A N 1
ATOM 647 C CA . TYR A 1 85 ? 9.265 -1.766 -29.300 1.00 88.25 85 TYR A CA 1
ATOM 648 C C . TYR A 1 85 ? 10.465 -1.523 -28.390 1.00 88.25 85 TYR A C 1
ATOM 650 O O . TYR A 1 85 ? 11.608 -1.762 -28.774 1.00 88.25 85 TYR A O 1
ATOM 658 N N . ILE A 1 86 ? 10.191 -1.068 -27.169 1.00 88.12 86 ILE A N 1
ATOM 659 C CA . ILE A 1 86 ? 11.190 -0.906 -26.114 1.00 88.12 86 ILE A CA 1
ATOM 660 C C . ILE A 1 86 ? 10.755 -1.784 -24.948 1.00 88.12 86 ILE A C 1
ATOM 662 O O . ILE A 1 86 ? 9.641 -1.647 -24.440 1.00 88.12 86 ILE A O 1
ATOM 666 N N . GLU A 1 87 ? 11.635 -2.680 -24.519 1.00 85.62 87 GLU A N 1
ATOM 667 C CA . GLU A 1 87 ? 11.419 -3.494 -23.330 1.00 85.62 87 GLU A CA 1
ATOM 668 C C . GLU A 1 87 ? 11.908 -2.731 -22.100 1.00 85.62 87 GLU A C 1
ATOM 670 O O . GLU A 1 87 ? 13.082 -2.376 -21.988 1.00 85.62 87 GLU A O 1
ATOM 675 N N . LEU A 1 88 ? 10.992 -2.461 -21.174 1.00 89.44 88 LEU A N 1
ATOM 676 C CA . LEU A 1 88 ? 11.291 -1.779 -19.922 1.00 89.44 88 LEU A CA 1
ATOM 677 C C . LEU A 1 88 ? 11.078 -2.747 -18.766 1.00 89.44 88 LEU A C 1
ATOM 679 O O . LEU A 1 88 ? 10.007 -3.332 -18.611 1.00 89.44 88 LEU A O 1
ATOM 683 N N . GLN A 1 89 ? 12.108 -2.896 -17.941 1.00 90.69 89 GLN A N 1
ATOM 684 C CA . GLN A 1 89 ? 12.022 -3.662 -16.705 1.00 90.69 89 GLN A CA 1
ATOM 685 C C . GLN A 1 89 ? 11.455 -2.766 -15.603 1.00 90.69 89 GLN A C 1
ATOM 687 O O . GLN A 1 89 ? 11.910 -1.639 -15.412 1.00 90.69 89 GLN A O 1
ATOM 692 N N . GLY A 1 90 ? 10.458 -3.268 -14.879 1.00 90.94 90 GLY A N 1
ATOM 693 C CA . GLY A 1 90 ? 9.821 -2.557 -13.776 1.00 90.94 90 GLY A CA 1
ATOM 694 C C . GLY A 1 90 ? 9.617 -3.467 -12.573 1.00 90.94 90 GLY A C 1
ATOM 695 O O . GLY A 1 90 ? 9.455 -4.677 -12.720 1.00 90.94 90 GLY A O 1
ATOM 696 N N . SER A 1 91 ? 9.617 -2.866 -11.385 1.00 90.62 91 SER A N 1
ATOM 697 C CA . SER A 1 91 ? 9.200 -3.519 -10.143 1.00 90.62 91 SER A CA 1
ATOM 698 C C . SER A 1 91 ? 7.766 -3.120 -9.804 1.00 90.62 91 SER A C 1
ATOM 700 O O . SER A 1 91 ? 7.311 -2.034 -10.173 1.00 90.62 91 SER A O 1
ATOM 702 N N . VAL A 1 92 ? 7.052 -3.997 -9.102 1.00 89.12 92 VAL A N 1
ATOM 703 C CA . VAL A 1 92 ? 5.711 -3.717 -8.584 1.00 89.12 92 VAL A CA 1
ATOM 704 C C . VAL A 1 92 ? 5.817 -3.488 -7.089 1.00 89.12 92 VAL A C 1
ATOM 706 O O . VAL A 1 92 ? 6.181 -4.399 -6.352 1.00 89.12 92 VAL A O 1
ATOM 709 N N . ASP A 1 93 ? 5.425 -2.296 -6.655 1.00 88.25 93 ASP A N 1
ATOM 710 C CA . ASP A 1 93 ? 5.384 -1.934 -5.244 1.00 88.25 93 ASP A CA 1
ATOM 711 C C . ASP A 1 93 ? 3.952 -1.700 -4.762 1.00 88.25 93 ASP A C 1
ATOM 713 O O . ASP A 1 93 ? 3.038 -1.336 -5.514 1.00 88.25 93 ASP A O 1
ATOM 717 N N . THR A 1 94 ? 3.744 -1.905 -3.464 1.00 88.88 94 THR A N 1
ATOM 718 C CA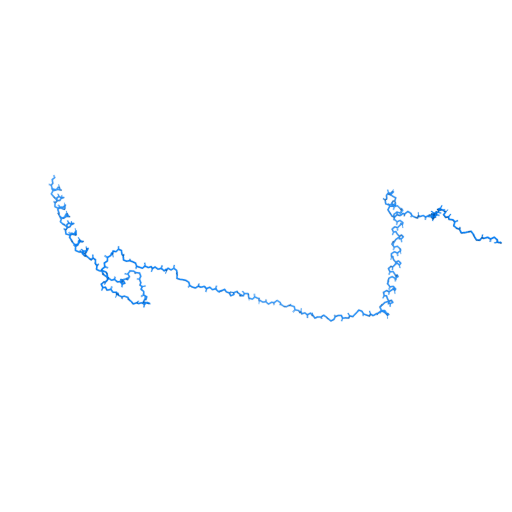 . THR A 1 94 ? 2.468 -1.612 -2.814 1.00 88.88 94 THR A CA 1
ATOM 719 C C . THR A 1 94 ? 2.257 -0.105 -2.743 1.00 88.88 94 THR A C 1
ATOM 721 O O . THR A 1 94 ? 3.083 0.607 -2.178 1.00 88.88 94 THR A O 1
ATOM 724 N N . LYS A 1 95 ? 1.109 0.385 -3.224 1.00 86.56 95 LYS A N 1
ATOM 725 C CA . LYS A 1 95 ? 0.744 1.808 -3.097 1.00 86.56 95 LYS A CA 1
ATOM 726 C C . LYS A 1 95 ? 0.698 2.281 -1.642 1.00 86.56 95 LYS A C 1
ATOM 728 O O . LYS A 1 95 ? 0.965 3.443 -1.365 1.00 86.56 95 LYS A O 1
ATOM 733 N N . GLN A 1 96 ? 0.296 1.396 -0.733 1.00 84.88 96 GLN A N 1
ATOM 734 C CA . GLN A 1 96 ? 0.134 1.682 0.685 1.00 84.88 96 GLN A CA 1
ATOM 735 C C . GLN A 1 96 ? 0.602 0.468 1.482 1.00 84.88 96 GLN A C 1
ATOM 737 O O . GLN A 1 96 ? 0.103 -0.637 1.278 1.00 84.88 96 GLN A O 1
ATOM 742 N N . ASN A 1 97 ? 1.549 0.694 2.386 1.00 87.88 97 ASN A N 1
ATOM 743 C CA . ASN A 1 97 ? 1.977 -0.270 3.386 1.00 87.88 97 ASN A CA 1
ATOM 744 C C . ASN A 1 97 ? 1.745 0.376 4.755 1.00 87.88 97 ASN A C 1
ATOM 746 O O . ASN A 1 97 ? 2.366 1.394 5.059 1.00 87.88 97 ASN A O 1
ATOM 750 N N . ILE A 1 98 ? 0.790 -0.152 5.523 1.00 87.44 98 ILE A N 1
ATOM 751 C CA . ILE A 1 98 ? 0.364 0.430 6.798 1.00 87.44 98 ILE A CA 1
ATOM 752 C C . ILE A 1 98 ? 0.545 -0.579 7.928 1.00 87.44 98 ILE A C 1
ATOM 754 O O . ILE A 1 98 ? 0.132 -1.733 7.825 1.00 87.44 98 ILE A O 1
ATOM 758 N N . THR A 1 99 ? 1.121 -0.114 9.031 1.00 90.56 99 THR A N 1
ATOM 759 C CA . THR A 1 99 ? 1.189 -0.869 10.281 1.00 90.56 99 THR A CA 1
ATOM 760 C C . THR A 1 99 ? 0.040 -0.423 11.168 1.00 90.56 99 THR A C 1
ATOM 762 O O . THR A 1 99 ? -0.069 0.755 11.502 1.00 90.56 99 THR A O 1
ATOM 765 N N . ILE A 1 100 ? -0.829 -1.359 11.543 1.00 88.62 100 ILE A N 1
ATOM 766 C CA . ILE A 1 100 ? -1.975 -1.075 12.407 1.00 88.62 100 ILE A CA 1
ATOM 767 C C . ILE A 1 100 ? -1.517 -1.194 13.856 1.00 88.62 100 ILE A C 1
ATOM 769 O O . ILE A 1 100 ? -1.081 -2.259 14.292 1.00 88.62 100 ILE A O 1
ATOM 773 N N . MET A 1 101 ? -1.627 -0.094 14.595 1.00 89.06 101 MET A N 1
ATOM 774 C CA . MET A 1 101 ? -1.358 -0.039 16.027 1.00 89.06 101 MET A CA 1
ATOM 775 C C . MET A 1 101 ? -2.644 0.332 16.762 1.00 89.06 101 MET A C 1
ATOM 777 O O . MET A 1 101 ? -3.428 1.129 16.244 1.00 89.06 101 MET A O 1
ATOM 781 N N . PRO A 1 102 ? -2.889 -0.240 17.946 1.00 88.94 102 PRO A N 1
ATOM 782 C CA . PRO A 1 102 ? -4.039 0.149 18.741 1.00 88.94 102 PRO A CA 1
ATOM 783 C C . PRO A 1 102 ? -3.854 1.552 19.322 1.00 88.94 102 PRO A C 1
ATOM 785 O O . PRO A 1 102 ? -2.754 1.926 19.719 1.00 88.94 102 PRO A O 1
ATOM 788 N N . GLU A 1 103 ? -4.943 2.317 19.393 1.00 86.75 103 GLU A N 1
ATOM 789 C CA . GLU A 1 103 ? -4.936 3.672 19.967 1.00 86.75 103 GLU A CA 1
ATOM 790 C C . GLU A 1 103 ? -4.715 3.665 21.486 1.00 86.75 103 GLU A C 1
ATOM 792 O O . GLU A 1 103 ? -4.223 4.637 22.053 1.00 86.75 103 GLU A O 1
ATOM 797 N N . MET A 1 104 ? -5.066 2.560 22.148 1.00 83.88 104 MET A N 1
ATOM 798 C CA . MET A 1 104 ? -4.922 2.374 23.587 1.00 83.88 104 MET A CA 1
ATOM 799 C C . MET A 1 104 ? -4.222 1.054 23.885 1.00 83.88 104 MET A C 1
ATOM 801 O O . MET A 1 104 ? -4.464 0.037 23.231 1.00 83.88 104 MET A O 1
ATOM 805 N N . SER A 1 105 ? -3.372 1.067 24.906 1.00 83.19 105 SER A N 1
ATOM 806 C CA . SER A 1 105 ? -2.729 -0.138 25.417 1.00 83.19 105 SER A CA 1
ATOM 807 C C . SER A 1 105 ? -3.751 -1.023 26.123 1.00 83.19 105 SER A C 1
ATOM 809 O O . SER A 1 105 ? -4.468 -0.562 27.005 1.00 83.19 105 SER A O 1
ATOM 811 N N . GLY A 1 106 ? -3.769 -2.306 25.781 1.00 83.50 106 GLY A N 1
ATOM 812 C CA . GLY A 1 106 ? -4.622 -3.296 26.426 1.00 83.50 106 GLY A CA 1
ATOM 813 C C . GLY A 1 106 ? -4.200 -4.714 26.060 1.00 83.50 106 GLY A C 1
ATOM 814 O O . GLY A 1 106 ? -3.294 -4.919 25.246 1.00 83.50 106 GLY A O 1
ATOM 815 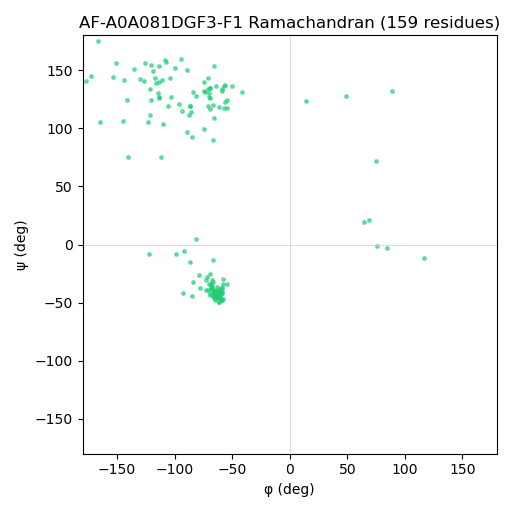N N . LEU A 1 107 ? -4.843 -5.707 26.670 1.00 87.06 107 LEU A N 1
ATOM 816 C CA . LEU A 1 107 ? -4.557 -7.113 26.391 1.00 87.06 107 LEU A CA 1
ATOM 817 C C . LEU A 1 107 ? -5.285 -7.554 25.117 1.00 87.06 107 LEU A C 1
ATOM 819 O O . LEU A 1 107 ? -6.498 -7.401 25.009 1.00 87.06 107 LEU A O 1
ATOM 823 N N . LEU A 1 108 ? -4.570 -8.148 24.162 1.00 89.56 108 LEU A N 1
ATOM 824 C CA . LEU A 1 108 ? -5.186 -8.718 22.964 1.00 89.56 108 LEU A CA 1
ATOM 825 C C . LEU A 1 108 ? -6.079 -9.908 23.349 1.00 89.56 108 LEU A C 1
ATOM 827 O O . LEU A 1 108 ? -5.581 -10.966 23.725 1.00 89.56 108 LEU A O 1
ATOM 831 N N . THR A 1 109 ? -7.397 -9.738 23.251 1.00 89.69 109 THR A N 1
ATOM 832 C CA . THR A 1 109 ? -8.371 -10.771 23.628 1.00 89.69 109 THR A CA 1
ATOM 833 C C . THR A 1 109 ? -8.612 -11.753 22.489 1.00 89.69 109 THR A C 1
ATOM 835 O O . THR A 1 109 ? -8.694 -12.958 22.711 1.00 89.69 109 THR A O 1
ATOM 838 N N . GLN A 1 110 ? -8.767 -11.244 21.263 1.00 90.25 110 GLN A N 1
ATOM 839 C CA . GLN A 1 110 ? -9.137 -12.072 20.117 1.00 90.25 110 GLN A CA 1
ATOM 840 C C . GLN A 1 110 ? -8.644 -11.474 18.800 1.00 90.25 110 GLN A C 1
ATOM 842 O O . GLN A 1 110 ? -8.682 -10.261 18.604 1.00 90.25 110 GLN A O 1
ATOM 847 N N . VAL A 1 111 ? -8.247 -12.341 17.869 1.00 93.19 111 VAL A N 1
ATOM 848 C CA . VAL A 1 111 ? -7.925 -11.988 16.481 1.00 93.19 111 VAL A CA 1
ATOM 849 C C . VAL A 1 111 ? -8.964 -12.638 15.569 1.00 93.19 111 VAL A C 1
ATOM 851 O O . VAL A 1 111 ? -9.213 -13.840 15.669 1.00 93.19 111 VAL A O 1
ATOM 854 N N . TYR A 1 112 ? -9.598 -11.847 14.703 1.00 92.75 112 TYR A N 1
ATOM 855 C CA . TYR A 1 112 ? -10.687 -12.293 13.821 1.00 92.75 112 TYR A CA 1
ATOM 856 C C . TYR A 1 112 ? -10.228 -12.616 12.397 1.00 92.75 112 TYR A C 1
ATOM 858 O O . TYR A 1 112 ? -11.013 -13.122 11.595 1.00 92.75 112 TYR A O 1
ATOM 866 N N . VAL A 1 113 ? -8.973 -12.316 12.072 1.00 93.56 113 VAL A N 1
ATOM 867 C CA . VAL A 1 113 ? -8.410 -12.463 10.729 1.00 93.56 113 VAL A CA 1
ATOM 868 C C . VAL A 1 113 ? -7.222 -13.412 10.720 1.00 93.56 113 VAL A C 1
ATOM 870 O O . VAL A 1 113 ? -6.551 -13.608 11.732 1.00 93.56 113 VAL A O 1
ATOM 873 N N . LYS A 1 114 ? -6.973 -14.011 9.558 1.00 94.12 114 LYS A N 1
ATOM 874 C CA . LYS A 1 114 ? -5.805 -14.858 9.303 1.00 94.12 114 LYS A CA 1
ATOM 875 C C . LYS A 1 114 ? -4.814 -14.142 8.393 1.00 94.12 114 LYS A C 1
ATOM 877 O O . LYS A 1 114 ? -5.184 -13.254 7.626 1.00 94.12 114 LYS A O 1
ATOM 882 N N . GLU A 1 115 ? -3.557 -14.559 8.452 1.00 92.19 115 GLU A N 1
ATOM 883 C CA . GLU A 1 115 ? -2.513 -14.052 7.563 1.00 92.19 115 GLU A CA 1
ATOM 884 C C . GLU A 1 115 ? -2.887 -14.275 6.087 1.00 92.19 115 GLU A C 1
ATOM 886 O O . GLU A 1 115 ? -3.416 -15.323 5.713 1.00 92.19 115 GLU A O 1
ATOM 891 N N . GLY A 1 116 ? -2.668 -13.256 5.249 1.00 91.56 116 GLY A N 1
ATOM 892 C CA . GLY A 1 116 ? -3.023 -13.274 3.824 1.00 91.56 116 GLY A CA 1
ATOM 893 C C . GLY A 1 116 ? -4.517 -13.097 3.511 1.00 91.56 116 GLY A C 1
ATOM 894 O O . GLY A 1 116 ? -4.896 -13.056 2.339 1.00 91.56 116 GLY A O 1
ATOM 895 N N . GLN A 1 117 ? -5.382 -12.968 4.522 1.00 93.06 117 GLN A N 1
ATOM 896 C CA . GLN A 1 117 ? -6.809 -12.738 4.313 1.00 93.06 117 GLN A CA 1
ATOM 897 C C . GLN A 1 117 ? -7.070 -11.333 3.751 1.00 93.06 117 GLN A C 1
ATOM 899 O O . GLN A 1 117 ? -6.557 -10.335 4.254 1.00 93.06 117 GLN A O 1
ATOM 904 N N . LYS A 1 118 ? -7.928 -11.240 2.728 1.00 93.25 118 LYS A N 1
ATOM 905 C CA . LYS A 1 118 ? -8.434 -9.951 2.238 1.00 93.25 118 LYS A CA 1
ATOM 906 C C . LYS A 1 118 ? -9.444 -9.379 3.231 1.00 93.25 118 LYS A C 1
ATOM 908 O O . LYS A 1 118 ? -10.373 -10.078 3.635 1.00 93.25 118 LYS A O 1
ATOM 913 N N . VAL A 1 119 ? -9.273 -8.110 3.581 1.00 93.06 119 VAL A N 1
ATOM 914 C CA . VAL A 1 119 ? -10.140 -7.370 4.507 1.00 93.06 119 VAL A CA 1
ATOM 915 C C . VAL A 1 119 ? -10.646 -6.093 3.846 1.00 93.06 119 VAL A C 1
ATOM 917 O O . VAL A 1 119 ? -10.025 -5.588 2.909 1.00 93.06 119 VAL A O 1
ATOM 920 N N . VAL A 1 120 ? -11.781 -5.581 4.317 1.00 93.75 120 VAL A N 1
ATOM 921 C CA . VAL A 1 120 ? -12.368 -4.319 3.838 1.00 93.75 120 VAL A CA 1
ATOM 922 C C . VAL A 1 120 ? -12.237 -3.214 4.884 1.00 93.75 120 VAL A C 1
ATOM 924 O O . VAL A 1 120 ? -12.065 -3.480 6.073 1.00 93.75 120 VAL A O 1
ATOM 927 N N . ALA A 1 121 ? -12.325 -1.956 4.446 1.00 91.12 121 ALA A N 1
ATOM 928 C CA . ALA A 1 121 ? -12.302 -0.814 5.353 1.00 91.12 121 ALA A CA 1
ATOM 929 C C . ALA A 1 121 ? -13.450 -0.904 6.376 1.00 91.12 121 ALA A C 1
ATOM 931 O O . ALA A 1 121 ? -14.594 -1.171 6.013 1.00 91.12 121 ALA A O 1
ATOM 932 N N . GLY A 1 122 ? -13.130 -0.693 7.656 1.00 91.69 122 GLY A N 1
ATOM 933 C CA . GLY A 1 122 ? -14.081 -0.797 8.769 1.00 91.69 122 GLY A CA 1
ATOM 934 C C . GLY A 1 122 ? -14.289 -2.213 9.319 1.00 91.69 122 GLY A C 1
ATOM 935 O O . GLY A 1 122 ? -15.005 -2.382 10.303 1.00 91.69 122 GLY A O 1
ATOM 936 N N . GLN A 1 123 ? -13.662 -3.237 8.735 1.00 93.19 123 GLN A N 1
ATOM 937 C CA . GLN A 1 123 ? -13.721 -4.591 9.279 1.00 93.19 123 GLN A CA 1
ATOM 938 C C . GLN A 1 123 ? -12.916 -4.702 10.582 1.00 93.19 123 GLN A C 1
ATOM 940 O O . GLN A 1 123 ? -11.763 -4.281 10.655 1.00 93.19 123 GLN A O 1
ATOM 945 N N . ILE A 1 124 ? -13.505 -5.330 11.602 1.00 92.31 124 ILE A N 1
ATOM 946 C CA . ILE A 1 124 ? -12.833 -5.591 12.880 1.00 92.31 124 ILE A CA 1
ATOM 947 C C . ILE A 1 124 ? -11.771 -6.677 12.673 1.00 92.31 124 ILE A C 1
ATOM 949 O O . ILE A 1 124 ? -12.089 -7.806 12.297 1.00 92.31 124 ILE A O 1
ATOM 953 N N . LEU A 1 125 ? -10.509 -6.334 12.931 1.00 92.69 125 LEU A N 1
ATOM 954 C CA . LEU A 1 125 ? -9.372 -7.248 12.767 1.00 92.69 125 LEU A CA 1
ATOM 955 C C . LEU A 1 125 ? -9.041 -7.989 14.062 1.00 92.69 125 LEU A C 1
ATOM 957 O O . LEU A 1 125 ? -8.775 -9.190 14.055 1.00 92.69 125 LEU A O 1
ATOM 961 N N . ALA A 1 126 ? -9.089 -7.274 15.181 1.00 91.56 126 ALA A N 1
ATOM 962 C CA . ALA A 1 126 ? -8.788 -7.791 16.502 1.00 91.56 126 ALA A CA 1
ATOM 963 C C . ALA A 1 126 ? -9.585 -7.033 17.566 1.00 91.56 126 ALA A C 1
ATOM 965 O O . ALA A 1 126 ? -9.992 -5.890 17.353 1.00 91.56 126 ALA A O 1
ATOM 966 N N . LYS A 1 127 ? -9.790 -7.678 18.713 1.00 90.06 127 LYS A N 1
ATOM 967 C CA . LYS A 1 127 ? -10.364 -7.074 19.912 1.00 90.06 127 LYS A CA 1
ATOM 968 C C . LYS A 1 127 ? -9.314 -7.038 21.009 1.00 90.06 127 LYS A C 1
ATOM 970 O O . LYS A 1 127 ? -8.685 -8.055 21.305 1.00 90.06 127 LYS A O 1
ATOM 975 N N . ILE A 1 128 ? -9.167 -5.864 21.603 1.00 90.69 128 ILE A N 1
ATOM 976 C CA . ILE A 1 128 ? -8.302 -5.607 22.746 1.00 90.69 128 ILE A CA 1
ATOM 977 C C . ILE A 1 128 ? -9.207 -5.321 23.941 1.00 90.69 128 ILE A C 1
ATOM 979 O O . ILE A 1 128 ? -10.265 -4.708 23.786 1.00 90.69 128 ILE A O 1
ATOM 983 N N . ASP A 1 129 ? -8.811 -5.821 25.103 1.00 87.75 129 ASP A N 1
ATOM 984 C CA . ASP A 1 129 ? -9.450 -5.524 26.373 1.00 87.75 129 ASP A CA 1
ATOM 985 C C . ASP A 1 129 ? -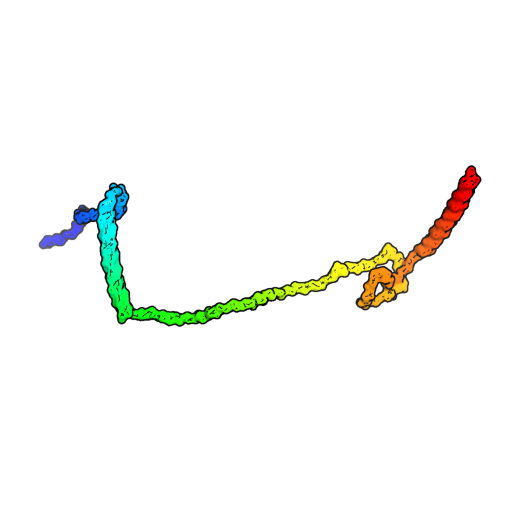9.179 -4.062 26.746 1.00 87.75 129 ASP A C 1
ATOM 987 O O . ASP A 1 129 ? -8.026 -3.624 26.769 1.00 87.75 129 ASP A O 1
ATOM 991 N N . ASP A 1 130 ? -10.245 -3.315 27.019 1.00 82.75 130 ASP A N 1
ATOM 992 C CA . ASP A 1 130 ? -10.200 -1.883 27.310 1.00 82.75 130 ASP A CA 1
ATOM 993 C C . ASP A 1 130 ? -9.829 -1.569 28.769 1.00 82.75 130 ASP A C 1
ATOM 995 O O . ASP A 1 130 ? -9.807 -0.404 29.171 1.00 82.75 130 ASP A O 1
ATOM 999 N N . GLY A 1 131 ? -9.501 -2.598 29.559 1.00 83.44 131 GLY A N 1
ATOM 1000 C CA . GLY A 1 131 ? -8.810 -2.463 30.840 1.00 83.44 131 GLY A CA 1
ATOM 1001 C C . GLY A 1 131 ? -9.590 -1.709 31.916 1.00 83.44 131 GLY A C 1
ATOM 1002 O O . GLY A 1 131 ? -8.982 -1.227 32.870 1.00 83.44 131 GLY A O 1
ATOM 1003 N N . GLY A 1 132 ? -10.911 -1.581 31.781 1.00 85.75 132 GLY A N 1
ATOM 1004 C CA . GLY A 1 132 ? -11.726 -0.796 32.713 1.00 85.75 132 GLY A CA 1
ATOM 1005 C C . GLY A 1 132 ? -12.422 0.411 32.077 1.00 85.75 132 GLY A C 1
ATOM 1006 O O . GLY A 1 132 ? -13.274 1.049 32.707 1.00 85.75 132 GLY A O 1
ATOM 1007 N N . LEU A 1 133 ? -12.045 0.771 30.846 1.00 86.25 133 LEU A N 1
ATOM 1008 C CA . LEU A 1 133 ? -12.526 1.998 30.213 1.00 86.25 133 LEU A CA 1
ATOM 1009 C C . LEU A 1 133 ? -14.019 1.921 29.884 1.00 86.25 133 LEU A C 1
ATOM 1011 O O . LEU A 1 133 ? -14.730 2.917 30.027 1.00 86.25 133 LEU A O 1
ATOM 1015 N N . SER A 1 134 ? -14.525 0.742 29.516 1.00 86.38 134 SER A N 1
ATOM 1016 C CA . SER A 1 134 ? -15.964 0.544 29.306 1.00 86.38 134 SER A CA 1
ATOM 1017 C C . SER A 1 134 ? -16.777 0.850 30.566 1.00 86.38 134 SER A C 1
ATOM 1019 O O . SER A 1 134 ? -17.820 1.505 30.478 1.00 86.38 134 SER A O 1
ATOM 1021 N N . GLN A 1 135 ? -16.297 0.451 31.748 1.00 90.44 135 GLN A N 1
ATOM 1022 C CA . GLN A 1 135 ? -16.966 0.756 33.016 1.00 90.44 135 GLN A CA 1
ATOM 1023 C C . GLN A 1 135 ? -16.907 2.255 33.338 1.00 90.44 135 GLN A C 1
ATOM 1025 O O . GLN A 1 135 ? -17.895 2.826 33.806 1.00 90.44 135 GLN A O 1
ATOM 1030 N N . GLN A 1 136 ? -15.785 2.917 33.043 1.00 90.94 136 GLN A N 1
ATOM 1031 C CA . GLN A 1 136 ? -15.654 4.363 33.228 1.00 90.94 136 GLN A CA 1
ATOM 1032 C C . GLN A 1 136 ? -16.623 5.142 32.322 1.00 90.94 136 GLN A C 1
ATOM 1034 O O . GLN A 1 136 ? -17.282 6.076 32.785 1.00 90.94 136 GLN A O 1
ATOM 1039 N N . ILE A 1 137 ? -16.769 4.726 31.060 1.00 93.62 137 ILE A N 1
ATOM 1040 C CA . ILE A 1 137 ? -17.741 5.313 30.126 1.00 93.62 137 ILE A CA 1
ATOM 1041 C C . ILE A 1 137 ? -19.166 5.136 30.658 1.00 93.62 137 ILE A C 1
ATOM 1043 O O . ILE A 1 137 ? -19.933 6.097 30.667 1.00 93.62 137 ILE A O 1
ATOM 1047 N N . GLN A 1 138 ? -19.518 3.949 31.161 1.00 94.75 138 GLN A N 1
ATOM 1048 C CA . GLN A 1 138 ? -20.841 3.714 31.750 1.00 94.75 138 GLN A CA 1
ATOM 1049 C C . GLN A 1 138 ? -21.110 4.630 32.950 1.00 94.75 138 GLN A C 1
ATOM 1051 O O . GLN A 1 138 ? -22.194 5.204 33.058 1.00 94.75 138 GLN A O 1
ATOM 1056 N N . GLN A 1 139 ? -20.125 4.823 33.831 1.00 95.81 139 GLN A N 1
ATOM 1057 C CA . GLN A 1 139 ? -20.262 5.743 34.960 1.00 95.81 139 GLN A CA 1
ATOM 1058 C C . GLN A 1 139 ? -20.508 7.187 34.491 1.00 95.81 139 GLN A C 1
ATOM 1060 O O . GLN A 1 139 ? -21.377 7.870 35.039 1.00 95.81 139 GLN A O 1
ATOM 1065 N N . MET A 1 140 ? -19.782 7.642 33.466 1.00 96.88 140 MET A N 1
ATOM 1066 C CA . MET A 1 140 ? -19.966 8.978 32.888 1.00 96.88 140 MET A CA 1
ATOM 1067 C C . MET A 1 140 ? -21.336 9.134 32.219 1.00 96.88 140 MET A C 1
ATOM 1069 O O . MET A 1 140 ? -21.983 10.159 32.416 1.00 96.88 140 MET A O 1
ATOM 1073 N N . GLN A 1 141 ? -21.823 8.118 31.502 1.00 97.06 141 GLN A N 1
ATOM 1074 C CA . GLN A 1 141 ? -23.160 8.131 30.891 1.00 97.06 141 GLN A CA 1
ATOM 1075 C C . GLN A 1 141 ? -24.271 8.262 31.942 1.00 97.06 141 GLN A C 1
ATOM 1077 O O . GLN A 1 141 ? -25.228 9.013 31.754 1.00 97.06 141 GLN A O 1
ATOM 1082 N N . VAL A 1 142 ? -24.135 7.584 33.086 1.00 97.19 142 VAL A N 1
ATOM 1083 C CA . VAL A 1 142 ? -25.089 7.722 34.200 1.00 97.19 142 VAL A CA 1
ATOM 1084 C C . VAL A 1 142 ? -25.064 9.141 34.775 1.00 97.19 142 VAL A C 1
ATOM 1086 O O . VAL A 1 142 ? -26.121 9.718 35.045 1.00 97.19 142 VAL A O 1
ATOM 1089 N N . GLN A 1 143 ? -23.876 9.732 34.935 1.00 97.00 143 GLN A N 1
ATOM 1090 C CA . GLN A 1 143 ? -23.739 11.120 35.391 1.00 97.00 143 GLN A CA 1
ATOM 1091 C C . GLN A 1 143 ? -24.337 12.113 34.387 1.00 97.00 143 GLN A C 1
ATOM 1093 O O . GLN A 1 143 ? -25.049 13.032 34.795 1.00 97.00 143 GLN A O 1
ATOM 1098 N N . GLU A 1 144 ? -24.112 11.906 33.089 1.00 97.62 144 GLU A N 1
ATOM 1099 C CA . GLU A 1 144 ? -24.707 12.703 32.013 1.00 97.62 144 GLU A CA 1
ATOM 1100 C C . GLU A 1 144 ? -26.238 12.641 32.072 1.00 97.62 144 GLU A C 1
ATOM 1102 O O . GLU A 1 144 ? -26.910 13.675 32.053 1.00 97.62 144 GLU A O 1
ATOM 1107 N N . GLN A 1 145 ? -26.808 11.442 32.216 1.00 97.56 145 GLN A N 1
ATOM 1108 C CA . GLN A 1 145 ? -28.254 11.259 32.288 1.00 97.56 145 GLN A CA 1
ATOM 1109 C C . GLN A 1 145 ? -28.859 11.930 33.531 1.00 97.56 145 GLN A C 1
ATOM 1111 O O . GLN A 1 145 ? -29.913 12.573 33.449 1.00 97.56 145 GLN A O 1
ATOM 1116 N N . LEU A 1 146 ? -28.185 11.852 34.681 1.00 97.38 146 LEU A N 1
ATOM 1117 C CA . LEU A 1 146 ? -28.598 12.566 35.890 1.00 97.38 146 LEU A CA 1
ATOM 1118 C C . LEU A 1 146 ? -28.525 14.090 35.707 1.00 97.38 146 LEU A C 1
ATOM 1120 O O . LEU A 1 146 ? -29.443 14.813 36.105 1.00 97.38 146 LEU A O 1
ATOM 1124 N N . ALA A 1 147 ? -27.463 14.592 35.077 1.00 97.38 147 ALA A N 1
ATOM 1125 C CA . ALA A 1 147 ? -27.308 16.017 34.805 1.00 97.38 147 ALA A CA 1
ATOM 1126 C C . ALA A 1 147 ? -28.393 16.517 33.841 1.00 97.38 147 ALA A C 1
ATOM 1128 O O . ALA A 1 147 ? -29.028 17.541 34.102 1.00 97.38 147 ALA A O 1
ATOM 1129 N N . LYS A 1 148 ? -28.680 15.752 32.781 1.00 97.75 148 LYS A N 1
ATOM 1130 C CA . LYS A 1 148 ? -29.729 16.054 31.802 1.00 97.75 148 LYS A CA 1
ATOM 1131 C C . LYS A 1 148 ? -31.112 16.102 32.444 1.00 97.75 148 LYS A C 1
ATOM 1133 O O . LYS A 1 148 ? -31.829 17.083 32.274 1.00 97.75 148 LYS A O 1
ATOM 1138 N N . THR A 1 149 ? -31.469 15.092 33.235 1.00 97.12 149 THR A N 1
ATOM 1139 C CA . THR A 1 149 ? -32.766 15.071 33.937 1.00 97.12 149 THR A CA 1
ATOM 1140 C C . THR A 1 149 ? -32.895 16.222 34.934 1.00 97.12 149 THR A C 1
ATOM 1142 O O . THR A 1 149 ? -33.963 16.827 35.055 1.00 97.12 149 THR A O 1
ATOM 1145 N N . THR A 1 150 ? -31.801 16.580 35.609 1.00 96.62 150 THR A N 1
ATOM 1146 C CA . THR A 1 150 ? -31.756 17.730 36.518 1.00 96.62 150 THR A CA 1
ATOM 1147 C C . THR A 1 150 ? -31.943 19.046 35.766 1.00 96.62 150 THR A C 1
ATOM 1149 O O . THR A 1 150 ? -32.762 19.866 36.185 1.00 96.62 150 THR A O 1
ATOM 1152 N N . PHE A 1 151 ? -31.249 19.233 34.642 1.00 97.50 151 PHE A N 1
ATOM 1153 C CA . PHE A 1 151 ? -31.384 20.408 33.782 1.00 97.50 151 PHE A CA 1
ATOM 1154 C C . PHE A 1 151 ? -32.802 20.542 33.226 1.00 97.50 151 PHE A C 1
ATOM 1156 O O . PHE A 1 151 ? -33.422 21.593 33.364 1.00 97.50 151 PHE A O 1
ATOM 1163 N N . GLU A 1 152 ? -33.359 19.471 32.660 1.00 97.00 152 GLU A N 1
ATOM 1164 C CA . GLU A 1 152 ? -34.728 19.464 32.135 1.00 97.00 152 GLU A CA 1
ATOM 1165 C C . GLU A 1 152 ? -35.750 19.798 33.224 1.00 97.00 152 GLU A C 1
ATOM 1167 O O . GLU A 1 152 ? -36.711 20.528 32.979 1.00 97.00 152 GLU A O 1
ATOM 1172 N N . ARG A 1 153 ? -35.537 19.301 34.449 1.00 96.56 153 ARG A N 1
ATOM 1173 C CA . ARG A 1 153 ? -36.378 19.649 35.596 1.00 96.56 153 ARG A CA 1
ATOM 1174 C C . ARG A 1 153 ? -36.265 21.131 35.947 1.00 96.56 153 ARG A C 1
ATOM 1176 O O . ARG A 1 153 ? -37.294 21.766 36.146 1.00 96.56 153 ARG A O 1
ATOM 1183 N N . GLN A 1 154 ? -35.050 21.670 36.032 1.00 95.56 154 GLN A N 1
ATOM 1184 C CA . GLN A 1 154 ? -34.827 23.089 36.329 1.00 95.56 154 GLN A CA 1
ATOM 1185 C C . GLN A 1 154 ? -35.440 23.987 35.253 1.00 95.56 154 GLN A C 1
ATOM 1187 O O . GLN A 1 154 ? -36.124 24.948 35.587 1.00 95.56 154 GLN A O 1
ATOM 1192 N N . LYS A 1 155 ? -35.278 23.625 33.978 1.00 96.69 155 LYS A N 1
ATOM 1193 C CA . LYS A 1 155 ? -35.875 24.341 32.852 1.00 96.69 155 LYS A CA 1
ATOM 1194 C C . LYS A 1 155 ? -37.401 24.370 32.940 1.00 96.69 155 LYS A C 1
ATOM 1196 O O . LYS A 1 155 ? -37.983 25.441 32.852 1.00 96.69 155 LYS A O 1
ATOM 1201 N N . ARG A 1 156 ? -38.051 23.226 33.200 1.00 95.25 156 ARG A N 1
ATOM 1202 C CA . ARG A 1 156 ? -39.516 23.182 33.375 1.00 95.25 156 ARG A CA 1
ATOM 1203 C C . ARG A 1 156 ? -40.010 24.074 34.514 1.00 95.25 156 ARG A C 1
ATOM 1205 O O . ARG A 1 156 ? -41.094 24.625 34.398 1.00 95.25 156 ARG A O 1
ATOM 1212 N N . LEU A 1 157 ? -39.255 24.174 35.610 1.00 93.69 157 LEU A N 1
ATOM 1213 C CA . LEU A 1 157 ? -39.601 25.057 36.729 1.00 93.69 157 LEU A CA 1
ATOM 1214 C C . LEU A 1 157 ? -39.410 26.533 36.360 1.00 93.69 157 LEU A C 1
ATOM 1216 O O . LEU A 1 157 ? -40.239 27.360 36.718 1.00 93.69 157 LEU A O 1
ATOM 1220 N N . TRP A 1 158 ? -38.345 26.849 35.622 1.00 94.06 158 TRP A N 1
ATOM 1221 C CA . TRP A 1 158 ? -38.077 28.200 35.138 1.00 94.06 158 TRP A CA 1
ATOM 1222 C C . TRP A 1 158 ? -39.158 28.686 34.167 1.00 94.06 158 TRP A C 1
ATOM 1224 O O . TRP A 1 158 ? -39.668 29.784 34.333 1.00 94.06 158 TRP A O 1
ATOM 1234 N N . ASP A 1 159 ? -39.567 27.847 33.213 1.00 93.94 159 ASP A N 1
ATOM 1235 C CA . ASP A 1 159 ? -40.577 28.184 32.196 1.00 93.94 159 ASP A CA 1
ATOM 1236 C C . ASP A 1 159 ? -41.994 28.399 32.782 1.00 93.94 159 ASP A C 1
ATOM 1238 O O . ASP A 1 159 ? -42.886 28.880 32.086 1.00 93.94 159 ASP A O 1
ATOM 1242 N N . GLN A 1 160 ? -42.226 28.013 34.043 1.00 85.56 160 GLN A N 1
ATOM 1243 C CA . GLN A 1 160 ? -43.490 28.225 34.764 1.00 85.56 160 GLN A CA 1
ATOM 1244 C C . GLN A 1 160 ? -43.530 29.534 35.568 1.00 85.56 160 GLN A C 1
ATOM 1246 O O . GLN A 1 160 ? -44.575 29.840 36.147 1.00 85.56 160 GLN A O 1
ATOM 1251 N N . THR A 1 161 ? -42.415 30.267 35.634 1.00 60.94 161 THR A N 1
ATOM 1252 C CA . THR A 1 161 ? -42.294 31.546 36.354 1.00 60.94 161 THR A CA 1
ATOM 1253 C C . THR A 1 161 ? -42.369 32.707 35.372 1.00 60.94 161 THR A C 1
ATOM 1255 O O . THR A 1 161 ? -43.058 33.697 35.699 1.00 60.94 161 THR A O 1
#

Organism: Nonlabens ulvanivorans (NCBI:txid906888)

Mean predicted aligned error: 19.36 Å